Protein AF-A0A1C6IV49-F1 (afdb_monomer_lite)

Secondary structure (DSSP, 8-state):
---------HHHHHHHHHHHHT--SHHHHHHHH--GGGGGGGGGS--TTEEEEEE-TTS-EEEEE--HHHHHHHHHHHH-TTHHHHHHHHHHHHHTT--

Sequence (99 aa):
MKKHESRLSRDILLEQMRRLACAKVNDAVKLAYLPEEERESIGRLDLAALTEFRRSGAGTVELKFTDRMKALERLLELSGPSGEEQLEQLFRRMEDREE

Structure (mmCIF, N/CA/C/O backbone):
data_AF-A0A1C6IV49-F1
#
_entry.id   AF-A0A1C6IV49-F1
#
loop_
_atom_site.group_PDB
_atom_site.id
_atom_site.type_symbol
_atom_site.label_atom_id
_atom_site.label_alt_id
_atom_site.label_comp_id
_atom_site.label_asym_id
_atom_site.label_entity_id
_atom_site.label_seq_id
_atom_site.pdbx_PDB_ins_code
_atom_site.Cartn_x
_atom_site.Cartn_y
_atom_site.Cartn_z
_atom_site.occupancy
_atom_site.B_iso_or_equiv
_atom_site.auth_seq_id
_atom_site.auth_comp_id
_atom_site.auth_asym_id
_atom_site.auth_atom_id
_atom_site.pdbx_PDB_model_num
ATOM 1 N N . MET A 1 1 ? -30.836 26.561 1.182 1.00 37.91 1 MET A N 1
ATOM 2 C CA . MET A 1 1 ? -29.755 25.867 1.918 1.00 37.91 1 MET A CA 1
ATOM 3 C C . MET A 1 1 ? -29.593 24.472 1.332 1.00 37.91 1 MET A C 1
ATOM 5 O O . MET A 1 1 ? -30.485 23.659 1.511 1.00 37.91 1 MET A O 1
ATOM 9 N N . LYS A 1 2 ? -28.522 24.197 0.580 1.00 38.25 2 LYS A N 1
ATOM 10 C CA . LYS A 1 2 ? -28.204 22.840 0.106 1.00 38.25 2 LYS A CA 1
ATOM 11 C C . LYS A 1 2 ? -26.840 22.466 0.681 1.00 38.25 2 LYS A C 1
ATOM 13 O O . LYS A 1 2 ? -25.815 22.855 0.135 1.00 38.25 2 LYS A O 1
ATOM 18 N N . LYS A 1 3 ? -26.837 21.808 1.845 1.00 41.56 3 LYS A N 1
ATOM 19 C CA . LYS A 1 3 ? -25.627 21.190 2.399 1.00 41.56 3 LYS A CA 1
ATOM 20 C C . LYS A 1 3 ? -25.271 20.023 1.481 1.00 41.56 3 LYS A C 1
ATOM 22 O O . LYS A 1 3 ? -25.979 19.022 1.465 1.00 41.56 3 LYS A O 1
ATOM 27 N N . HIS A 1 4 ? -24.207 20.169 0.701 1.00 40.12 4 HIS A N 1
ATOM 28 C CA . HIS A 1 4 ? -23.540 19.047 0.049 1.00 40.12 4 HIS A CA 1
ATOM 29 C C . HIS A 1 4 ? -22.840 18.206 1.129 1.00 40.12 4 HIS A C 1
ATOM 31 O O . HIS A 1 4 ? -21.632 18.285 1.308 1.00 40.12 4 HIS A O 1
ATOM 37 N N . GLU A 1 5 ? -23.599 17.427 1.898 1.00 47.28 5 GLU A N 1
ATOM 38 C CA . GLU A 1 5 ? -23.030 16.323 2.670 1.00 47.28 5 GLU A CA 1
ATOM 39 C C . GLU A 1 5 ? -22.921 15.107 1.749 1.00 47.28 5 GLU A C 1
ATOM 41 O O . GLU A 1 5 ? -23.701 14.168 1.840 1.00 47.28 5 GLU A O 1
ATOM 46 N N . SER A 1 6 ? -21.907 15.078 0.882 1.00 51.97 6 SER A N 1
ATOM 47 C CA . SER A 1 6 ? -21.347 13.789 0.460 1.00 51.97 6 SER A CA 1
ATOM 48 C C . SER A 1 6 ? -20.439 13.276 1.583 1.00 51.97 6 SER A C 1
ATOM 50 O O . SER A 1 6 ? -19.231 13.112 1.416 1.00 51.97 6 SER A O 1
ATOM 52 N N . ARG A 1 7 ? -21.000 13.120 2.787 1.00 53.16 7 ARG A N 1
ATOM 53 C CA . ARG A 1 7 ? -20.312 12.450 3.887 1.00 53.16 7 ARG A CA 1
ATOM 54 C C . ARG A 1 7 ? -20.309 10.973 3.527 1.00 53.16 7 ARG A C 1
ATOM 56 O O . ARG A 1 7 ? -21.342 10.319 3.628 1.00 53.16 7 ARG A O 1
ATOM 63 N N . LEU A 1 8 ? -19.168 10.474 3.055 1.00 64.56 8 LEU A N 1
ATOM 64 C CA . LEU A 1 8 ? -18.900 9.038 3.010 1.00 64.56 8 LEU A CA 1
ATOM 65 C C . LEU A 1 8 ? -19.342 8.461 4.361 1.00 64.56 8 LEU A C 1
ATOM 67 O O . LEU A 1 8 ? -18.924 8.972 5.405 1.00 64.56 8 LEU A O 1
ATOM 71 N N . SER A 1 9 ? -20.255 7.486 4.357 1.00 79.69 9 SER A N 1
ATOM 72 C CA . SER A 1 9 ? -20.706 6.879 5.608 1.00 79.69 9 SER A CA 1
ATOM 73 C C . SER A 1 9 ? -19.503 6.270 6.331 1.00 79.69 9 SER A C 1
ATOM 75 O O . SER A 1 9 ? -18.509 5.894 5.702 1.00 79.69 9 SER A O 1
ATOM 77 N N . ARG A 1 10 ? -19.576 6.188 7.665 1.00 77.75 10 ARG A N 1
ATOM 78 C CA . ARG A 1 10 ? -18.495 5.640 8.502 1.00 77.75 10 ARG A CA 1
ATOM 79 C C . ARG A 1 10 ? -18.018 4.278 7.990 1.00 77.75 10 ARG A C 1
ATOM 81 O O . ARG A 1 10 ? -16.818 4.053 7.909 1.00 77.75 10 ARG A O 1
ATOM 88 N N . ASP A 1 11 ? -18.951 3.439 7.557 1.00 79.56 11 ASP A N 1
ATOM 89 C CA . ASP A 1 11 ? -18.676 2.103 7.027 1.00 79.56 11 ASP A CA 1
ATOM 90 C C . ASP A 1 11 ? -17.851 2.141 5.734 1.00 79.56 11 ASP A C 1
ATOM 92 O O . ASP A 1 11 ? -16.918 1.359 5.570 1.00 79.56 11 ASP A O 1
ATOM 96 N N . ILE A 1 12 ? -18.128 3.095 4.835 1.00 82.69 12 ILE A N 1
ATOM 97 C CA . ILE A 1 12 ? -17.339 3.272 3.608 1.00 82.69 12 ILE A CA 1
ATOM 98 C C . ILE A 1 12 ? -15.911 3.696 3.960 1.00 82.69 12 ILE A C 1
ATOM 100 O O . ILE A 1 12 ? -14.961 3.181 3.376 1.00 82.69 12 ILE A O 1
ATOM 104 N N . LEU A 1 13 ? -15.743 4.610 4.921 1.00 80.31 13 LEU A N 1
ATOM 105 C CA . LEU A 1 13 ? -14.417 5.055 5.359 1.00 80.31 13 LEU A CA 1
ATOM 106 C C . LEU A 1 13 ? -13.617 3.919 6.004 1.00 80.31 13 LEU A C 1
ATOM 108 O O . LEU A 1 13 ? -12.440 3.758 5.685 1.00 80.31 13 LEU A O 1
ATOM 112 N N . LEU A 1 14 ? -14.252 3.114 6.859 1.00 80.88 14 LEU A N 1
ATOM 113 C CA . LEU A 1 14 ? -13.620 1.948 7.477 1.00 80.88 14 LEU A CA 1
ATOM 114 C C . LEU A 1 14 ? -13.190 0.920 6.423 1.00 80.88 14 LEU A C 1
ATOM 116 O O . LEU A 1 14 ? -12.059 0.440 6.481 1.00 80.88 14 LEU A O 1
ATOM 120 N N . GLU A 1 15 ? -14.021 0.645 5.414 1.00 83.69 15 GLU A N 1
ATOM 121 C CA . GLU A 1 15 ? -13.651 -0.292 4.347 1.00 83.69 15 GLU A CA 1
ATOM 122 C C . GLU A 1 15 ? -12.503 0.241 3.474 1.00 83.69 15 GLU A C 1
ATOM 124 O O . GLU A 1 15 ? -11.595 -0.513 3.124 1.00 83.69 15 GLU A O 1
ATOM 129 N N . GLN A 1 16 ? -12.474 1.543 3.161 1.00 84.38 16 GLN A N 1
ATOM 130 C CA . GLN A 1 16 ? -11.344 2.128 2.424 1.00 84.38 16 GLN A CA 1
ATOM 131 C C . GLN A 1 16 ? -10.042 2.078 3.235 1.00 84.38 16 GLN A C 1
ATOM 133 O O . GLN A 1 16 ? -8.995 1.721 2.697 1.00 84.38 16 GLN A O 1
ATOM 138 N N . MET A 1 17 ? -10.099 2.383 4.534 1.00 84.62 17 MET A N 1
ATOM 139 C CA . MET A 1 17 ? -8.934 2.306 5.422 1.00 84.62 17 MET A CA 1
ATOM 140 C C . MET A 1 17 ? -8.432 0.866 5.563 1.00 84.62 17 MET A C 1
ATOM 142 O O . MET A 1 17 ? -7.229 0.620 5.475 1.00 84.62 17 MET A O 1
ATOM 146 N N . ARG A 1 18 ? -9.349 -0.102 5.673 1.00 83.69 18 ARG A N 1
ATOM 147 C CA . ARG A 1 18 ? -9.023 -1.530 5.664 1.00 83.69 18 ARG A CA 1
ATOM 148 C C . ARG A 1 18 ? -8.356 -1.942 4.353 1.00 83.69 18 ARG A C 1
ATOM 150 O O . ARG A 1 18 ? -7.351 -2.651 4.381 1.00 83.69 18 ARG A O 1
ATOM 157 N N . ARG A 1 19 ? -8.874 -1.484 3.207 1.00 88.62 19 ARG A N 1
ATOM 158 C CA . ARG A 1 19 ? -8.263 -1.751 1.897 1.00 88.62 19 ARG A CA 1
ATOM 159 C C . ARG A 1 19 ? -6.822 -1.251 1.850 1.00 88.62 19 ARG A C 1
ATOM 161 O O . ARG A 1 19 ? -5.968 -1.999 1.399 1.00 88.62 19 ARG A O 1
ATOM 168 N N . LEU A 1 20 ? -6.545 -0.039 2.333 1.00 89.50 20 LEU A N 1
ATOM 169 C CA . LEU A 1 20 ? -5.188 0.523 2.368 1.00 89.50 20 LEU A CA 1
ATOM 170 C C . LEU A 1 20 ? -4.254 -0.252 3.307 1.00 89.50 20 LEU A C 1
ATOM 172 O O . LEU A 1 20 ? -3.123 -0.551 2.930 1.00 89.50 20 LEU A O 1
ATOM 176 N N . ALA A 1 21 ? -4.734 -0.614 4.497 1.00 86.88 21 ALA A N 1
ATOM 177 C CA . ALA A 1 21 ? -3.965 -1.382 5.473 1.00 86.88 21 ALA A CA 1
ATOM 178 C C . ALA A 1 21 ? -3.574 -2.779 4.957 1.00 86.88 21 ALA A C 1
ATOM 180 O O . ALA A 1 21 ? -2.459 -3.242 5.194 1.00 86.88 21 ALA A O 1
ATOM 181 N N . CYS A 1 22 ? -4.471 -3.432 4.212 1.00 86.75 22 CYS A N 1
ATOM 182 C CA . CYS A 1 22 ? -4.264 -4.776 3.673 1.00 86.75 22 CYS A CA 1
ATOM 183 C C . CYS A 1 22 ? -3.807 -4.799 2.199 1.00 86.75 22 CYS A C 1
ATOM 185 O O . CYS A 1 22 ? -3.725 -5.881 1.610 1.00 86.75 22 CYS A O 1
ATOM 187 N N . ALA A 1 23 ? -3.558 -3.646 1.570 1.00 91.19 23 ALA A N 1
ATOM 188 C CA . ALA A 1 23 ? -3.243 -3.575 0.144 1.00 91.19 23 ALA A CA 1
ATOM 189 C C . ALA A 1 23 ? -1.900 -4.253 -0.162 1.00 91.19 23 ALA A C 1
ATOM 191 O O . ALA A 1 23 ? -0.876 -3.953 0.459 1.00 91.19 23 ALA A O 1
ATOM 192 N N . LYS A 1 24 ? -1.894 -5.150 -1.153 1.00 91.31 24 LYS A N 1
ATOM 193 C CA . LYS A 1 24 ? -0.676 -5.800 -1.653 1.00 91.31 24 LYS A CA 1
ATOM 194 C C . LYS A 1 24 ? 0.161 -4.810 -2.468 1.00 91.31 24 LYS A C 1
ATOM 196 O O . LYS A 1 24 ? -0.358 -3.849 -3.022 1.00 91.31 24 LYS A O 1
ATOM 201 N N . VAL A 1 25 ? 1.468 -5.057 -2.545 1.00 94.25 25 VAL A N 1
ATOM 202 C CA . VAL A 1 25 ? 2.409 -4.209 -3.310 1.00 94.25 25 VAL A CA 1
ATOM 203 C C . VAL A 1 25 ? 2.833 -4.838 -4.636 1.00 94.25 25 VAL A C 1
ATOM 205 O O . VAL A 1 25 ? 3.506 -4.196 -5.435 1.00 94.25 25 VAL A O 1
ATOM 208 N N . ASN A 1 26 ? 2.439 -6.088 -4.889 1.00 95.12 26 ASN A N 1
ATOM 209 C CA . ASN A 1 26 ? 2.888 -6.891 -6.027 1.00 95.12 26 ASN A CA 1
ATOM 210 C C . ASN A 1 26 ? 2.628 -6.208 -7.372 1.00 95.12 26 ASN A C 1
ATOM 212 O O . ASN A 1 26 ? 3.491 -6.233 -8.241 1.00 95.12 26 ASN A O 1
ATOM 216 N N . ASP A 1 27 ? 1.482 -5.551 -7.524 1.00 95.88 27 ASP A N 1
ATOM 217 C CA . ASP A 1 27 ? 1.121 -4.861 -8.762 1.00 95.88 27 ASP A CA 1
ATOM 218 C C . ASP A 1 27 ? 1.927 -3.575 -8.977 1.00 95.88 27 ASP A C 1
ATOM 220 O O . ASP A 1 27 ? 2.283 -3.251 -10.108 1.00 95.88 27 ASP A O 1
ATOM 224 N N . ALA A 1 28 ? 2.312 -2.881 -7.904 1.00 95.69 28 ALA A N 1
ATOM 225 C CA . ALA A 1 28 ? 3.243 -1.760 -7.988 1.00 95.69 28 ALA A CA 1
ATOM 226 C C . ALA A 1 28 ? 4.671 -2.222 -8.323 1.00 95.69 28 ALA A C 1
ATOM 228 O O . ALA A 1 28 ? 5.372 -1.566 -9.093 1.00 95.69 28 ALA A O 1
ATOM 229 N N . VAL A 1 29 ? 5.092 -3.377 -7.796 1.00 94.19 29 VAL A N 1
ATOM 230 C CA . VAL A 1 29 ? 6.357 -4.012 -8.193 1.00 94.19 29 VAL A CA 1
ATOM 231 C C . VAL A 1 29 ? 6.293 -4.424 -9.663 1.00 94.19 29 VAL A C 1
ATOM 233 O O . VAL A 1 29 ? 7.209 -4.119 -10.417 1.00 94.19 29 VAL A O 1
ATOM 236 N N . LYS A 1 30 ? 5.191 -5.034 -10.112 1.00 94.81 30 LYS A N 1
ATOM 237 C CA . LYS A 1 30 ? 4.974 -5.369 -11.524 1.00 94.81 30 LYS A CA 1
ATOM 238 C C . LYS A 1 30 ? 5.054 -4.125 -12.409 1.00 94.81 30 LYS A C 1
ATOM 240 O O . LYS A 1 30 ? 5.732 -4.163 -13.430 1.00 94.81 30 LYS A O 1
ATOM 245 N N . LEU A 1 31 ? 4.432 -3.018 -11.998 1.00 94.56 31 LEU A N 1
ATOM 246 C CA . LEU A 1 31 ? 4.493 -1.739 -12.709 1.00 94.56 31 LEU A CA 1
ATOM 247 C C . LEU A 1 31 ? 5.935 -1.243 -12.906 1.00 94.56 31 LEU A C 1
ATOM 249 O O . LEU A 1 31 ? 6.251 -0.712 -13.968 1.00 94.56 31 LEU A O 1
ATOM 253 N N . ALA A 1 32 ? 6.819 -1.434 -11.921 1.00 93.00 32 ALA A N 1
ATOM 254 C CA . ALA A 1 32 ? 8.219 -1.008 -12.009 1.00 93.00 32 ALA A CA 1
ATOM 255 C C . ALA A 1 32 ? 8.997 -1.695 -13.145 1.00 93.00 32 ALA A C 1
ATOM 257 O O . ALA A 1 32 ? 9.897 -1.086 -13.725 1.00 93.00 32 ALA A O 1
ATOM 258 N N . TYR A 1 33 ? 8.624 -2.930 -13.484 1.00 90.25 33 TYR A N 1
ATOM 259 C CA . TYR A 1 33 ? 9.274 -3.742 -14.517 1.00 90.25 33 TYR A CA 1
ATOM 260 C C . TYR A 1 33 ? 8.421 -3.920 -15.775 1.00 90.25 33 TYR A C 1
ATOM 262 O O . TYR A 1 33 ? 8.816 -4.657 -16.677 1.00 90.25 33 TYR A O 1
ATOM 270 N N . LEU A 1 34 ? 7.260 -3.265 -15.844 1.00 90.94 34 LEU A N 1
ATOM 271 C CA . LEU A 1 34 ? 6.319 -3.452 -16.937 1.00 90.94 34 LEU A CA 1
ATOM 272 C C . LEU A 1 34 ? 6.930 -2.950 -18.259 1.00 90.94 34 LEU A C 1
ATOM 274 O O . LEU A 1 34 ? 7.381 -1.795 -18.323 1.00 90.94 34 LEU A O 1
ATOM 278 N N . PRO A 1 35 ? 6.957 -3.787 -19.308 1.00 88.69 35 PRO A N 1
ATOM 279 C CA . PRO A 1 35 ? 7.464 -3.387 -20.611 1.00 88.69 35 PRO A CA 1
ATOM 280 C C . PRO A 1 35 ? 6.481 -2.428 -21.308 1.00 88.69 35 PRO A C 1
ATOM 282 O O . PRO A 1 35 ? 5.307 -2.322 -20.944 1.00 88.69 35 PRO A O 1
ATOM 285 N N . GLU A 1 36 ? 6.971 -1.667 -22.287 1.00 86.25 36 GLU A N 1
ATOM 286 C CA . GLU A 1 36 ? 6.194 -0.606 -22.946 1.00 86.25 36 GLU A CA 1
ATOM 287 C C . GLU A 1 36 ? 4.996 -1.162 -23.726 1.00 86.25 36 GLU A C 1
ATOM 289 O O . GLU A 1 36 ? 3.922 -0.559 -23.737 1.00 86.25 36 GLU A O 1
ATOM 294 N N . GLU A 1 37 ? 5.162 -2.353 -24.287 1.00 91.69 37 GLU A N 1
ATOM 295 C CA . GLU A 1 37 ? 4.160 -3.117 -25.023 1.00 91.69 37 GLU A CA 1
ATOM 296 C C . GLU A 1 37 ? 2.968 -3.514 -24.137 1.00 91.69 37 GLU A C 1
ATOM 298 O O . GLU A 1 37 ? 1.856 -3.690 -24.627 1.00 91.69 37 GLU A O 1
ATOM 303 N N . GLU A 1 38 ? 3.172 -3.607 -22.820 1.00 91.31 38 GLU A N 1
ATOM 304 C CA . GLU A 1 38 ? 2.142 -3.990 -21.852 1.00 91.31 38 GLU A CA 1
ATOM 305 C C . GLU A 1 38 ? 1.494 -2.791 -21.143 1.00 91.31 38 GLU A C 1
ATOM 307 O O . GLU A 1 38 ? 0.726 -2.983 -20.197 1.00 91.31 38 GLU A O 1
ATOM 312 N N . ARG A 1 39 ? 1.737 -1.547 -21.584 1.00 88.44 39 ARG A N 1
ATOM 313 C CA . ARG A 1 39 ? 1.173 -0.338 -20.943 1.00 88.44 39 ARG A CA 1
ATOM 314 C C . ARG A 1 39 ? -0.349 -0.351 -20.815 1.00 88.44 39 ARG A C 1
ATOM 316 O O . ARG A 1 39 ? -0.881 0.192 -19.849 1.00 88.44 39 ARG A O 1
ATOM 323 N N . GLU A 1 40 ? -1.058 -0.998 -21.734 1.00 91.88 40 GLU A N 1
ATOM 324 C CA . GLU A 1 40 ? -2.518 -1.141 -21.657 1.00 91.88 40 GLU A CA 1
ATOM 325 C C . GLU A 1 40 ? -2.978 -1.921 -20.410 1.00 91.88 40 GLU A C 1
ATOM 327 O O . GLU A 1 40 ? -4.105 -1.752 -19.942 1.00 91.88 40 GLU A O 1
ATOM 332 N N . SER A 1 41 ? -2.103 -2.744 -19.821 1.00 91.94 41 SER A N 1
ATOM 333 C CA . SER A 1 41 ? -2.393 -3.496 -18.598 1.00 91.94 41 SER A CA 1
ATOM 334 C C . SER A 1 41 ? -2.358 -2.645 -17.324 1.00 91.94 41 SER A C 1
ATOM 336 O O . SER A 1 41 ? -2.920 -3.072 -16.316 1.00 91.94 41 SER A O 1
ATOM 338 N N . ILE A 1 42 ? -1.777 -1.434 -17.358 1.00 93.31 42 ILE A N 1
ATOM 339 C CA . ILE A 1 42 ? -1.617 -0.567 -16.174 1.00 93.31 42 ILE A CA 1
ATOM 340 C C . ILE A 1 42 ? -2.967 -0.284 -15.509 1.00 93.31 42 ILE A C 1
ATOM 342 O O . ILE A 1 42 ? -3.071 -0.322 -14.286 1.00 93.31 42 ILE A O 1
ATOM 346 N N . GLY A 1 43 ? -4.023 -0.071 -16.300 1.00 92.94 43 GLY A N 1
ATOM 347 C CA . GLY A 1 43 ? -5.367 0.203 -15.781 1.00 92.94 43 GLY A CA 1
ATOM 348 C C . GLY A 1 43 ? -6.004 -0.954 -15.000 1.00 92.94 43 GLY A C 1
ATOM 349 O O . GLY A 1 43 ? -7.047 -0.761 -14.383 1.00 92.94 43 GLY A O 1
ATOM 350 N N . ARG A 1 44 ? -5.404 -2.152 -15.029 1.00 94.88 44 ARG A N 1
ATOM 351 C CA . ARG A 1 44 ? -5.880 -3.350 -14.318 1.00 94.88 44 ARG A CA 1
ATOM 352 C C . ARG A 1 44 ? -5.106 -3.635 -13.028 1.00 94.88 44 ARG A C 1
ATOM 354 O O . ARG A 1 44 ? -5.480 -4.561 -12.318 1.00 94.88 44 ARG A O 1
ATOM 361 N N . LEU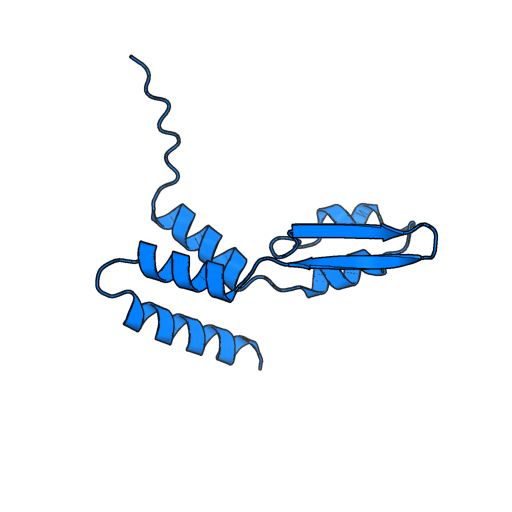 A 1 45 ? -4.039 -2.887 -12.751 1.00 95.81 45 LEU A N 1
ATOM 362 C CA . LEU A 1 45 ? -3.196 -3.073 -11.573 1.00 95.81 45 LEU A CA 1
ATOM 363 C C . LEU A 1 45 ? -3.874 -2.506 -10.317 1.00 95.81 45 LEU A C 1
ATOM 365 O O . LEU A 1 45 ? -4.381 -1.381 -10.332 1.00 95.81 45 LEU A O 1
ATOM 369 N N . ASP A 1 46 ? -3.842 -3.246 -9.209 1.00 94.88 46 ASP A N 1
ATOM 370 C CA . ASP A 1 46 ? -4.232 -2.732 -7.896 1.00 94.88 46 ASP A CA 1
ATOM 371 C C . ASP A 1 46 ? -3.078 -1.938 -7.277 1.00 94.88 46 ASP A C 1
ATOM 373 O O . ASP A 1 46 ? -2.173 -2.468 -6.634 1.00 94.88 46 ASP A O 1
ATOM 377 N N . LEU A 1 47 ? -3.116 -0.624 -7.483 1.00 95.56 47 LEU A N 1
ATOM 378 C CA . LEU A 1 47 ? -2.104 0.310 -6.991 1.00 95.56 47 LEU A CA 1
ATOM 379 C C . LEU A 1 47 ? -2.535 1.018 -5.700 1.00 95.56 47 LEU A C 1
ATOM 381 O O . LEU A 1 47 ? -1.982 2.059 -5.363 1.00 95.56 47 LEU A O 1
ATOM 385 N N . ALA A 1 48 ? -3.507 0.477 -4.956 1.00 93.12 48 ALA A N 1
ATOM 386 C CA . ALA A 1 48 ? -4.053 1.128 -3.760 1.00 93.12 48 ALA A CA 1
ATOM 387 C C . ALA A 1 48 ? -2.998 1.434 -2.678 1.00 93.12 48 ALA A C 1
ATOM 389 O O . ALA A 1 48 ? -3.128 2.419 -1.955 1.00 93.12 48 ALA A O 1
ATOM 390 N N . ALA A 1 49 ? -1.947 0.614 -2.567 1.00 94.00 49 ALA A N 1
ATOM 391 C CA . ALA A 1 49 ? -0.847 0.856 -1.633 1.00 94.00 49 ALA A CA 1
ATOM 392 C C . ALA A 1 49 ? 0.164 1.904 -2.125 1.00 94.00 49 ALA A C 1
ATOM 394 O O . ALA A 1 49 ? 0.977 2.347 -1.324 1.00 94.00 49 ALA A O 1
ATOM 395 N N . LEU A 1 50 ? 0.187 2.249 -3.416 1.00 96.19 50 LEU A N 1
ATOM 396 C CA . LEU A 1 50 ? 1.239 3.059 -4.033 1.00 96.19 50 LEU A CA 1
ATOM 397 C C . LEU A 1 50 ? 0.943 4.553 -3.856 1.00 96.19 50 LEU A C 1
ATOM 399 O O . LEU A 1 50 ? -0.088 5.047 -4.306 1.00 96.19 50 LEU A O 1
ATOM 403 N N . THR A 1 51 ? 1.864 5.281 -3.228 1.00 95.69 51 THR A N 1
ATOM 404 C CA . THR A 1 51 ? 1.749 6.730 -2.988 1.00 95.69 51 THR A CA 1
ATOM 405 C C . THR A 1 51 ? 2.670 7.547 -3.884 1.00 95.69 51 THR A C 1
ATOM 407 O O . THR A 1 51 ? 2.339 8.679 -4.229 1.00 95.69 51 THR A O 1
ATOM 410 N N . GLU A 1 52 ? 3.800 6.979 -4.304 1.00 96.38 52 GLU A N 1
ATOM 411 C CA . GLU A 1 52 ? 4.724 7.613 -5.243 1.00 96.38 52 GLU A CA 1
ATOM 412 C C . GLU A 1 52 ? 5.324 6.570 -6.187 1.00 96.38 52 GLU A C 1
ATOM 414 O O . GLU A 1 52 ? 5.726 5.490 -5.754 1.00 96.38 52 GLU A O 1
ATOM 419 N N . PHE A 1 53 ? 5.415 6.919 -7.470 1.00 95.19 53 PHE A N 1
ATOM 420 C CA . PHE A 1 53 ? 6.133 6.159 -8.490 1.00 95.19 53 PHE A CA 1
ATOM 421 C C . PHE A 1 53 ? 7.063 7.101 -9.242 1.00 95.19 53 PHE A C 1
ATOM 423 O O . PHE A 1 53 ? 6.612 8.086 -9.834 1.00 95.19 53 PHE A O 1
ATOM 430 N N . ARG A 1 54 ? 8.355 6.780 -9.273 1.00 93.94 54 ARG A N 1
ATOM 431 C CA . ARG A 1 54 ? 9.347 7.548 -10.021 1.00 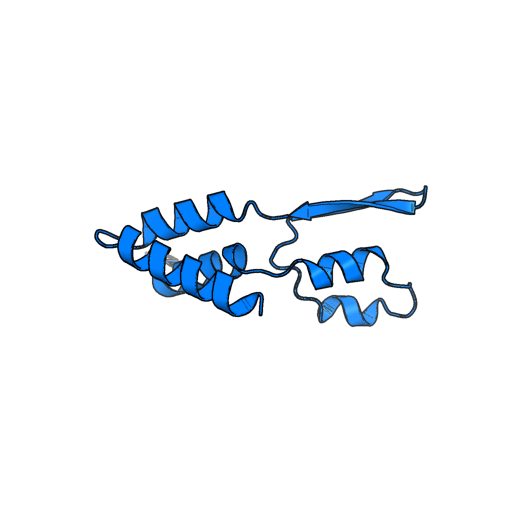93.94 54 ARG A CA 1
ATOM 432 C C . ARG A 1 54 ? 10.252 6.616 -10.803 1.00 93.94 54 ARG A C 1
ATOM 434 O O . ARG A 1 54 ? 10.818 5.688 -10.244 1.00 93.94 54 ARG A O 1
ATOM 441 N N . ARG A 1 55 ? 10.452 6.913 -12.085 1.00 90.38 55 ARG A N 1
ATOM 442 C CA . ARG A 1 55 ? 11.445 6.246 -12.932 1.00 90.38 55 ARG A CA 1
ATOM 443 C C . ARG A 1 55 ? 12.442 7.281 -13.431 1.00 90.38 55 ARG A C 1
ATOM 445 O O . ARG A 1 55 ? 12.052 8.262 -14.059 1.00 90.38 55 ARG A O 1
ATOM 452 N N . SER A 1 56 ? 13.717 7.099 -13.106 1.00 90.00 56 SER A N 1
ATOM 453 C CA . SER A 1 56 ? 14.787 7.971 -13.585 1.00 90.00 56 SER A CA 1
ATOM 454 C C . SER A 1 56 ? 15.175 7.612 -15.023 1.00 90.00 56 SER A C 1
ATOM 456 O O . SER A 1 56 ? 14.972 6.483 -15.473 1.00 90.00 56 SER A O 1
ATOM 458 N N . GLY A 1 57 ? 15.786 8.559 -15.743 1.00 82.38 57 GLY A N 1
ATOM 459 C CA . GLY A 1 57 ? 16.332 8.301 -17.083 1.00 82.38 57 GLY A CA 1
ATOM 460 C C . GLY A 1 57 ? 17.459 7.257 -17.100 1.00 82.38 57 GLY A C 1
ATOM 461 O O . GLY A 1 57 ? 17.715 6.658 -18.136 1.00 82.38 57 GLY A O 1
ATOM 462 N N . ALA A 1 58 ? 18.087 6.994 -15.947 1.00 85.06 58 ALA A N 1
ATOM 463 C CA . ALA A 1 58 ? 19.090 5.944 -15.764 1.00 85.06 58 ALA A CA 1
ATOM 464 C C . ALA A 1 58 ? 18.478 4.556 -15.474 1.00 85.06 58 ALA A C 1
ATOM 466 O O . ALA A 1 58 ? 19.209 3.597 -15.248 1.00 85.06 58 ALA A O 1
ATOM 467 N N . GLY A 1 59 ? 17.145 4.437 -15.454 1.00 83.19 59 GLY A N 1
ATOM 468 C CA . GLY A 1 59 ? 16.439 3.171 -15.252 1.00 83.19 59 GLY A CA 1
ATOM 469 C C . GLY A 1 59 ? 16.162 2.803 -13.792 1.00 83.19 59 GLY A C 1
ATOM 470 O O . GLY A 1 59 ? 15.479 1.812 -13.550 1.00 83.19 59 GLY A O 1
ATOM 471 N N . THR A 1 60 ? 16.619 3.595 -12.817 1.00 91.31 60 THR A N 1
ATOM 472 C CA . THR A 1 60 ? 16.257 3.408 -11.403 1.00 91.31 60 THR A CA 1
ATOM 473 C C . THR A 1 60 ? 14.773 3.693 -11.201 1.00 91.31 60 THR A C 1
ATOM 475 O O . THR A 1 60 ? 14.287 4.751 -11.609 1.00 91.31 60 THR A O 1
ATOM 478 N N . VAL A 1 61 ? 14.067 2.776 -10.539 1.00 93.88 61 VAL A N 1
ATOM 479 C CA . VAL A 1 61 ? 12.674 2.968 -10.123 1.00 93.88 61 VAL A CA 1
ATOM 480 C C . VAL A 1 61 ? 12.618 3.120 -8.608 1.00 93.88 61 VAL A C 1
ATOM 482 O O . VAL A 1 61 ? 13.176 2.305 -7.879 1.00 93.88 61 VAL A O 1
ATOM 485 N N . GLU A 1 62 ? 11.943 4.165 -8.146 1.00 95.62 62 GLU A N 1
ATOM 486 C CA . GLU A 1 62 ? 11.628 4.407 -6.742 1.00 95.62 62 GLU A CA 1
ATOM 487 C C . GLU A 1 62 ? 10.113 4.292 -6.554 1.00 95.62 62 GLU A C 1
ATOM 489 O O . GLU A 1 62 ? 9.332 4.878 -7.312 1.00 95.62 62 GLU A O 1
ATOM 494 N N . LEU A 1 63 ? 9.709 3.521 -5.545 1.00 96.38 63 LEU A N 1
ATOM 495 C CA . LEU A 1 63 ? 8.319 3.327 -5.149 1.00 96.38 63 LEU A CA 1
ATOM 496 C C . LEU A 1 63 ? 8.167 3.747 -3.691 1.00 96.38 63 LEU A C 1
ATOM 498 O O . LEU A 1 63 ? 8.983 3.359 -2.852 1.00 96.38 63 LEU A O 1
ATOM 502 N N . LYS A 1 64 ? 7.099 4.478 -3.373 1.00 96.50 64 LYS A N 1
ATOM 503 C CA . LYS A 1 64 ? 6.674 4.697 -1.985 1.00 96.50 64 LYS A CA 1
ATOM 504 C C . LYS A 1 64 ? 5.291 4.133 -1.771 1.00 96.50 64 LYS A C 1
ATOM 506 O O . LYS A 1 64 ? 4.435 4.207 -2.650 1.00 96.50 64 LYS A O 1
ATOM 511 N N . PHE A 1 65 ? 5.084 3.591 -0.580 1.00 95.75 65 PHE A N 1
ATOM 512 C CA . PHE A 1 65 ? 3.832 2.964 -0.203 1.00 95.75 65 PHE A CA 1
ATOM 513 C C . PHE A 1 65 ? 3.156 3.715 0.934 1.00 95.75 65 PHE A C 1
ATOM 515 O O . PHE A 1 65 ? 3.785 4.478 1.669 1.00 95.75 65 PHE A O 1
ATOM 522 N N . THR A 1 66 ? 1.857 3.488 1.071 1.00 93.50 66 THR A N 1
ATOM 523 C CA . THR A 1 66 ? 1.086 3.907 2.233 1.00 93.50 66 THR A CA 1
ATOM 524 C C . THR A 1 66 ? 1.674 3.268 3.486 1.00 93.50 66 THR A C 1
ATOM 526 O O . THR A 1 66 ? 1.986 2.076 3.508 1.00 93.50 66 THR A O 1
ATOM 529 N N . ASP A 1 67 ? 1.790 4.061 4.548 1.00 91.81 67 ASP A N 1
ATOM 530 C CA . ASP A 1 67 ? 2.146 3.564 5.871 1.00 91.81 67 ASP A CA 1
ATOM 531 C C . ASP A 1 67 ? 0.987 2.721 6.423 1.00 91.81 67 ASP A C 1
ATOM 533 O O . ASP A 1 67 ? -0.044 3.245 6.857 1.00 91.81 67 ASP A O 1
ATOM 537 N N . ARG A 1 68 ? 1.146 1.396 6.347 1.00 90.00 68 ARG A N 1
ATOM 538 C CA . ARG A 1 68 ? 0.125 0.436 6.780 1.00 90.00 68 ARG A CA 1
ATOM 539 C C . ARG A 1 68 ? -0.146 0.531 8.275 1.00 90.00 68 ARG A C 1
ATOM 541 O O . ARG A 1 68 ? -1.307 0.472 8.664 1.00 90.00 68 ARG A O 1
ATOM 548 N N . MET A 1 69 ? 0.890 0.722 9.091 1.00 86.81 69 MET A N 1
ATOM 549 C CA . MET A 1 69 ? 0.731 0.835 10.542 1.00 86.81 69 MET A CA 1
ATOM 550 C C . MET A 1 69 ? -0.082 2.074 10.885 1.00 86.81 69 MET A C 1
ATOM 552 O O . MET A 1 69 ? -1.079 1.984 11.594 1.00 86.81 69 MET A O 1
ATOM 556 N N . LYS A 1 70 ? 0.242 3.205 10.260 1.00 87.88 70 LYS A N 1
ATOM 557 C CA . LYS A 1 70 ? -0.530 4.434 10.436 1.00 87.88 70 LYS A CA 1
ATOM 558 C C . LYS A 1 70 ? -1.970 4.304 9.933 1.00 87.88 70 LYS A C 1
ATOM 560 O O . LYS A 1 70 ? -2.880 4.848 10.550 1.00 87.88 70 LYS A O 1
ATOM 565 N N . ALA A 1 71 ? -2.212 3.593 8.830 1.00 86.50 71 ALA A N 1
ATOM 566 C CA . ALA A 1 71 ? -3.573 3.334 8.353 1.00 86.50 71 ALA A CA 1
ATOM 567 C C . ALA A 1 71 ? -4.380 2.474 9.348 1.00 86.50 71 ALA A C 1
ATOM 569 O O . ALA A 1 71 ? -5.548 2.772 9.602 1.00 86.50 71 ALA A O 1
ATOM 570 N N . LEU A 1 72 ? -3.748 1.457 9.944 1.00 83.31 72 LEU A N 1
ATOM 571 C CA . LEU A 1 72 ? -4.334 0.593 10.973 1.00 83.31 72 LEU A CA 1
ATOM 572 C C . LEU A 1 72 ? -4.645 1.355 12.266 1.00 83.31 72 LEU A C 1
ATOM 574 O O . LEU A 1 72 ? -5.759 1.255 12.773 1.00 83.31 72 LEU A O 1
ATOM 578 N N . GLU A 1 73 ? -3.708 2.168 12.757 1.00 84.00 73 GLU A N 1
ATOM 579 C CA . GLU A 1 73 ? -3.906 3.035 13.928 1.00 84.00 73 GLU A CA 1
ATOM 580 C C . GLU A 1 73 ? -5.112 3.965 13.739 1.00 84.00 73 GLU A C 1
ATOM 582 O O . GLU A 1 73 ? -5.959 4.103 14.619 1.00 84.00 73 GLU A O 1
ATOM 587 N N . ARG A 1 74 ? -5.255 4.566 12.553 1.00 81.31 74 ARG A N 1
ATOM 588 C CA . ARG A 1 74 ? -6.414 5.416 12.245 1.00 81.31 74 ARG A CA 1
ATOM 589 C C . ARG A 1 74 ? -7.711 4.632 12.118 1.00 81.31 74 ARG A C 1
ATOM 591 O O . ARG A 1 74 ? -8.762 5.134 12.511 1.00 81.31 74 ARG A O 1
ATOM 598 N N . LEU A 1 75 ? -7.664 3.418 11.577 1.00 79.12 75 LEU A N 1
ATOM 599 C CA . LEU A 1 75 ? -8.830 2.540 11.533 1.00 79.12 75 LEU A CA 1
ATOM 600 C C . LEU A 1 75 ? -9.297 2.188 12.953 1.00 79.12 75 LEU A C 1
ATOM 602 O O . LEU A 1 75 ? -10.496 2.255 13.222 1.00 79.12 75 LEU A O 1
ATOM 606 N N . LEU A 1 76 ? -8.367 1.914 13.869 1.00 75.44 76 LEU A N 1
ATOM 607 C CA . LEU A 1 76 ? -8.641 1.667 15.285 1.00 75.44 76 LEU A CA 1
ATOM 608 C C . LEU A 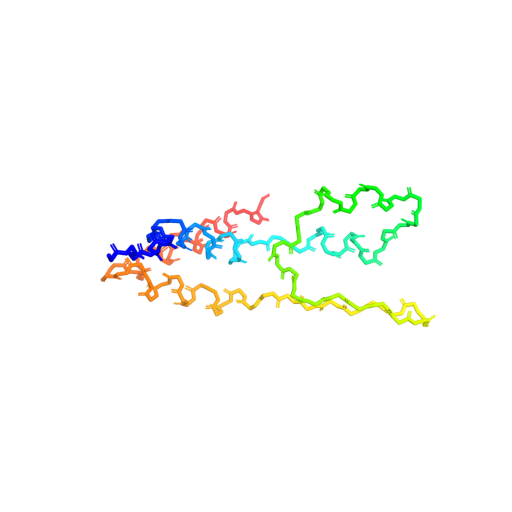1 76 ? -9.351 2.860 15.946 1.00 75.44 76 LEU A C 1
ATOM 610 O O . LEU A 1 76 ? -10.440 2.695 16.497 1.00 75.44 76 LEU A O 1
ATOM 614 N N . GLU A 1 77 ? -8.783 4.065 15.827 1.00 78.19 77 GLU A N 1
ATOM 615 C CA . GLU A 1 77 ? -9.370 5.306 16.366 1.00 78.19 77 GLU A CA 1
ATOM 616 C C . GLU A 1 77 ? -10.822 5.511 15.894 1.00 78.19 77 GLU A C 1
ATOM 618 O O . GLU A 1 77 ? -11.693 5.950 16.648 1.00 78.19 77 GLU A O 1
ATOM 623 N N . LEU A 1 78 ? -11.099 5.172 14.632 1.00 72.69 78 LEU A N 1
ATOM 624 C CA . LEU A 1 78 ? -12.401 5.364 13.996 1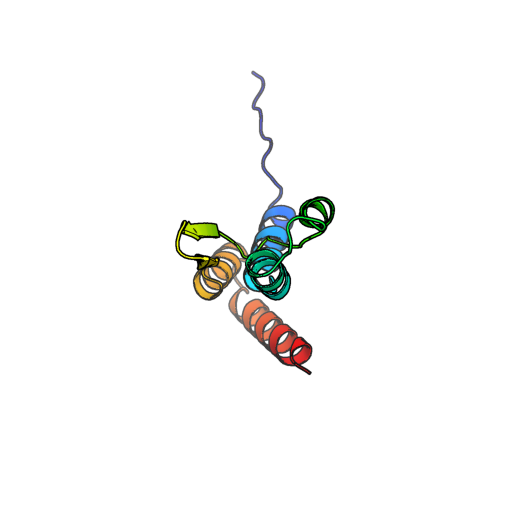.00 72.69 78 LEU A CA 1
ATOM 625 C C . LEU A 1 78 ? -13.399 4.230 14.267 1.00 72.69 78 LEU A C 1
ATOM 627 O O . LEU A 1 78 ? -14.582 4.386 13.945 1.00 72.69 78 LEU A O 1
ATOM 631 N N . SER A 1 79 ? -12.974 3.116 14.867 1.00 71.81 79 SER A N 1
ATOM 632 C CA . SER A 1 79 ? -13.805 1.923 15.098 1.00 71.81 79 SER A CA 1
ATOM 633 C C . SER A 1 79 ? -14.650 1.999 16.382 1.00 71.81 79 SER A C 1
ATOM 635 O O . SER A 1 79 ? -15.704 1.373 16.476 1.00 71.81 79 SER A O 1
ATOM 637 N N . GLY A 1 80 ? -14.326 2.908 17.309 1.00 70.00 80 GLY A N 1
ATOM 638 C CA . GLY A 1 80 ? -15.111 3.164 18.526 1.00 70.00 80 GLY A CA 1
ATOM 639 C C . GLY A 1 80 ? -14.616 2.385 19.757 1.00 70.00 80 GLY A C 1
ATOM 640 O O . GLY A 1 80 ? -13.494 1.890 19.740 1.00 70.00 80 GLY A O 1
ATOM 641 N N . PRO A 1 81 ? -15.421 2.279 20.838 1.00 64.12 81 PRO A N 1
ATOM 642 C CA . PRO A 1 81 ? -14.961 1.819 22.160 1.00 64.12 81 PRO A CA 1
ATOM 643 C C . PRO A 1 81 ? -14.386 0.395 22.224 1.00 64.12 81 PRO A C 1
ATOM 645 O O . PRO A 1 81 ? -13.736 0.059 23.204 1.00 64.12 81 PRO A O 1
ATOM 648 N N . SER A 1 82 ? -14.623 -0.436 21.207 1.00 67.31 82 SER A N 1
ATOM 649 C CA . SER A 1 82 ? -14.151 -1.826 21.105 1.00 67.31 82 SER A CA 1
ATOM 650 C C . SER A 1 82 ? -13.090 -2.026 20.013 1.00 67.31 82 SER A C 1
ATOM 652 O O . SER A 1 82 ? -12.955 -3.115 19.457 1.00 67.31 82 SER A O 1
ATOM 654 N N . GLY A 1 83 ? -12.350 -0.969 19.666 1.00 66.44 83 GLY A N 1
ATOM 655 C CA . GLY A 1 83 ? -11.362 -1.003 18.590 1.00 66.44 83 GLY A CA 1
ATOM 656 C C . GLY A 1 83 ? -10.240 -2.035 18.790 1.00 66.44 83 GLY A C 1
ATOM 657 O O . GLY A 1 83 ? -9.819 -2.649 17.815 1.00 66.44 83 GLY A O 1
ATOM 658 N N . GLU A 1 84 ? -9.768 -2.254 20.022 1.00 65.75 84 GLU A N 1
ATOM 659 C CA . GLU A 1 84 ? -8.652 -3.178 20.308 1.00 65.75 84 GLU A CA 1
ATOM 660 C C . GLU A 1 84 ? -8.994 -4.627 19.925 1.00 65.75 84 GLU A C 1
ATOM 662 O O . GLU A 1 84 ? -8.228 -5.294 19.232 1.00 65.75 84 GLU A O 1
ATOM 667 N N . GLU A 1 85 ? -10.201 -5.077 20.268 1.00 68.31 85 GLU A N 1
ATOM 668 C CA . GLU A 1 85 ? -10.706 -6.419 19.950 1.00 68.31 85 GLU A CA 1
ATOM 669 C C . GLU A 1 85 ? -10.878 -6.623 18.430 1.00 68.31 85 GLU A C 1
ATOM 671 O O . GLU A 1 85 ? -10.703 -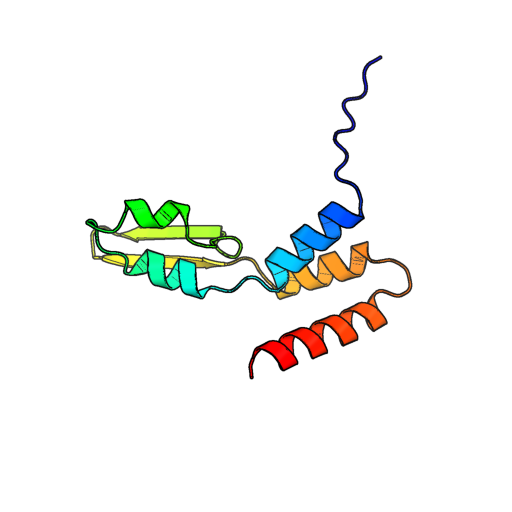7.719 17.896 1.00 68.31 85 GLU A O 1
ATOM 676 N N . GLN A 1 86 ? -11.186 -5.544 17.703 1.00 67.56 86 GLN A N 1
ATOM 677 C CA . GLN A 1 86 ? -11.282 -5.542 16.240 1.00 67.56 86 GLN A CA 1
ATOM 678 C C . GLN A 1 86 ? -9.904 -5.536 15.570 1.00 67.56 86 GLN A C 1
ATOM 680 O O . GLN A 1 86 ? -9.742 -6.127 14.501 1.00 67.56 86 GLN A O 1
ATOM 685 N N . LEU A 1 87 ? -8.907 -4.912 16.200 1.00 68.81 87 LEU A N 1
ATOM 686 C CA . LEU A 1 87 ? -7.528 -4.899 15.725 1.00 68.81 87 LEU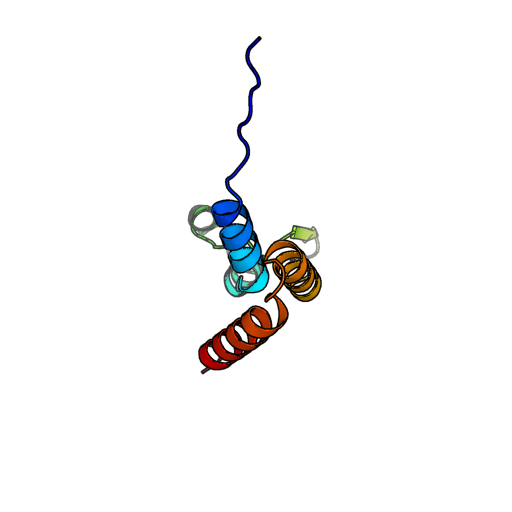 A CA 1
ATOM 687 C C . LEU A 1 87 ? -6.882 -6.283 15.851 1.00 68.81 87 LEU A C 1
ATOM 689 O O . LEU A 1 87 ? -6.263 -6.746 14.896 1.00 68.81 87 LEU A O 1
ATOM 693 N N . GLU A 1 88 ? -7.090 -6.982 16.968 1.00 71.75 88 GLU A N 1
ATOM 694 C CA . GLU A 1 88 ? -6.624 -8.366 17.135 1.00 71.75 88 GLU A CA 1
ATOM 695 C C . GLU A 1 88 ? -7.216 -9.308 16.078 1.00 71.75 88 GLU A C 1
ATOM 697 O O . GLU A 1 88 ? -6.508 -10.131 15.494 1.00 71.75 88 GLU A O 1
ATOM 702 N N . GLN A 1 89 ? -8.509 -9.166 15.775 1.00 70.44 89 GLN A N 1
ATOM 703 C CA . GLN A 1 89 ? -9.153 -9.942 14.712 1.00 70.44 89 GLN A CA 1
ATOM 704 C C . GLN A 1 89 ? -8.595 -9.603 13.325 1.00 70.44 89 GLN A C 1
ATOM 706 O O . GLN A 1 89 ? -8.479 -10.485 12.471 1.00 70.44 89 GLN A O 1
ATOM 711 N N . LEU A 1 90 ? -8.259 -8.333 13.084 1.00 69.94 90 LEU A N 1
ATOM 712 C CA . LEU A 1 90 ? -7.671 -7.895 11.825 1.00 69.94 90 LEU A CA 1
ATOM 713 C C . LEU A 1 90 ? -6.253 -8.446 11.643 1.00 69.94 90 LEU A C 1
ATOM 715 O O . LEU A 1 90 ? -5.967 -8.956 10.562 1.00 69.94 90 LEU A O 1
ATOM 719 N N . PHE A 1 91 ? -5.410 -8.398 12.681 1.00 71.06 91 PHE A N 1
ATOM 720 C CA . PHE A 1 91 ? -4.060 -8.967 12.645 1.00 71.06 91 PHE A CA 1
ATOM 721 C C . PHE A 1 91 ? -4.088 -10.465 12.368 1.00 71.06 91 PHE A C 1
ATOM 723 O O . PHE A 1 91 ? -3.458 -10.902 11.409 1.00 71.06 91 PHE A O 1
ATOM 730 N N . ARG A 1 92 ? -4.926 -11.220 13.088 1.00 76.31 92 ARG A N 1
ATOM 731 C CA . ARG A 1 92 ? -5.094 -12.660 12.849 1.00 76.31 92 ARG A CA 1
ATOM 732 C C . ARG A 1 92 ? -5.470 -12.953 11.395 1.00 76.31 92 ARG A C 1
ATOM 734 O O . ARG A 1 92 ? -4.888 -13.804 10.742 1.00 76.31 92 ARG A O 1
ATOM 741 N N . ARG A 1 93 ? -6.393 -12.168 10.834 1.00 69.88 93 ARG A N 1
ATOM 742 C CA . ARG A 1 93 ? -6.837 -12.330 9.442 1.00 69.88 93 ARG A CA 1
ATOM 743 C C . ARG A 1 93 ? -5.791 -11.908 8.404 1.00 69.88 93 ARG A C 1
ATOM 745 O O . ARG A 1 93 ? -5.917 -12.284 7.238 1.00 69.88 93 ARG A O 1
ATOM 752 N N . MET A 1 94 ? -4.842 -11.053 8.778 1.00 69.25 94 MET A N 1
ATOM 753 C CA . MET A 1 94 ? -3.705 -10.697 7.931 1.00 69.25 94 MET A CA 1
ATOM 754 C C . MET A 1 94 ? -2.654 -11.805 7.951 1.00 69.25 94 MET A C 1
ATOM 756 O O . MET A 1 94 ? -2.199 -12.179 6.877 1.00 69.25 94 MET A O 1
ATOM 760 N N . GLU A 1 95 ? -2.359 -12.367 9.124 1.00 67.69 95 GLU A N 1
ATOM 761 C CA . GLU A 1 95 ? -1.472 -13.526 9.297 1.00 67.69 95 GLU A CA 1
ATOM 762 C C . GLU A 1 95 ? -2.005 -14.751 8.531 1.00 67.69 95 GLU A C 1
ATOM 764 O O . GLU A 1 95 ? -1.279 -15.343 7.739 1.00 67.69 95 GLU A O 1
ATOM 769 N N . ASP A 1 96 ? -3.310 -15.033 8.622 1.00 64.69 96 ASP A N 1
ATOM 770 C CA . ASP A 1 96 ? -3.972 -16.134 7.898 1.00 64.69 96 ASP A CA 1
ATOM 771 C C . ASP A 1 96 ? -3.967 -15.974 6.360 1.00 64.69 96 ASP A C 1
ATOM 773 O O . ASP A 1 96 ? -4.354 -16.885 5.630 1.00 64.69 96 ASP A O 1
ATOM 777 N N . ARG A 1 97 ? -3.627 -14.789 5.834 1.00 55.75 97 ARG A N 1
ATOM 778 C CA . ARG A 1 97 ? -3.554 -14.520 4.384 1.00 55.75 97 ARG A CA 1
ATOM 779 C C . ARG A 1 97 ? -2.138 -14.630 3.821 1.00 55.75 97 ARG A C 1
ATOM 781 O O . ARG A 1 97 ? -1.977 -14.442 2.610 1.00 55.75 97 ARG A O 1
ATOM 788 N N . GLU A 1 98 ? -1.144 -14.841 4.679 1.00 51.31 98 GLU A N 1
ATOM 789 C CA . GLU A 1 98 ? 0.253 -15.037 4.287 1.00 51.31 98 GLU A CA 1
ATOM 790 C C . GLU A 1 98 ? 0.617 -16.525 4.078 1.00 51.31 98 GLU A C 1
ATOM 792 O O . GLU A 1 98 ? 1.698 -16.794 3.551 1.00 51.31 98 GLU A O 1
ATOM 797 N N . GLU A 1 99 ? -0.301 -17.460 4.374 1.00 42.16 99 GLU A N 1
ATOM 798 C CA . GLU A 1 99 ? -0.268 -18.887 3.977 1.00 42.16 99 GLU A CA 1
ATOM 799 C C . GLU A 1 99 ? -1.041 -19.162 2.670 1.00 42.16 99 GLU A C 1
ATOM 801 O O . GLU A 1 99 ? -0.552 -19.989 1.863 1.00 42.16 99 GLU A O 1
#

pLDDT: mean 80.89, std 15.21, range [37.91, 96.5]

Foldseek 3Di:
DDPPPPPPPLVNLLVLLLCQLLPDCVLVVCVLVPDPVCVVCNVVGRCSQWDDWDADPVSDIDTDGDPNVVSLVVSLVSVPPCSVVVSVVSVVVSVVVVD

Radius of gyration: 17.43 Å; chains: 1; bounding box: 49×45×47 Å